Protein AF-A0A933RBA5-F1 (afdb_monomer_lite)

pLDDT: mean 83.66, std 16.88, range [52.16, 97.94]

Sequence (37 aa):
MARTNPLAIGRDLAIDLGTANTLIYARGQGVGLNEPS

Foldseek 3Di:
DDPPDVPPPPQPWDWDDDQQWIWIAGVPPGIPDTDGD

Radius of gyration: 13.74 Å; chains: 1; bounding box: 22×18×41 Å

Secondary structure (DSSP, 8-state):
-----TT-----EEEEE-SSEEEEEETTTEEEEEEE-

Structure (mmCIF, N/CA/C/O backbone):
data_AF-A0A933RBA5-F1
#
_entry.id   AF-A0A933RBA5-F1
#
loop_
_atom_site.group_PDB
_atom_site.id
_atom_site.type_symbol
_atom_site.label_atom_id
_atom_site.label_alt_id
_atom_site.label_comp_id
_atom_site.label_asym_id
_atom_site.label_entity_id
_atom_site.label_seq_id
_atom_site.pdbx_PDB_ins_code
_atom_site.Cartn_x
_atom_site.Cartn_y
_atom_site.Cartn_z
_atom_site.occupancy
_atom_site.B_iso_or_equiv
_atom_site.auth_seq_id
_atom_site.auth_comp_id
_atom_site.auth_asym_id
_atom_site.auth_atom_id
_atom_site.pdbx_PDB_model_num
ATOM 1 N N . MET A 1 1 ? 17.263 -1.731 -31.544 1.00 53.47 1 MET A N 1
ATOM 2 C CA . MET A 1 1 ? 18.314 -1.898 -30.517 1.00 53.47 1 MET A CA 1
ATOM 3 C C . MET A 1 1 ? 17.662 -1.787 -29.142 1.00 53.47 1 MET A C 1
ATOM 5 O O . MET A 1 1 ? 17.653 -0.713 -28.561 1.00 53.47 1 MET A O 1
ATOM 9 N N . ALA A 1 2 ? 17.045 -2.862 -28.650 1.00 52.16 2 ALA A N 1
ATOM 10 C CA . ALA A 1 2 ? 16.548 -2.929 -27.278 1.00 52.16 2 ALA A CA 1
ATOM 11 C C . ALA A 1 2 ? 17.503 -3.846 -26.518 1.00 52.16 2 ALA A C 1
ATOM 13 O O . ALA A 1 2 ? 17.653 -5.017 -26.853 1.00 52.16 2 ALA A O 1
ATOM 14 N N . ARG A 1 3 ? 18.238 -3.272 -25.574 1.00 59.56 3 ARG A N 1
ATOM 15 C CA . ARG A 1 3 ? 19.165 -3.999 -24.711 1.00 59.56 3 ARG A CA 1
ATOM 16 C C . ARG A 1 3 ? 18.303 -4.744 -23.696 1.00 59.56 3 ARG A C 1
ATOM 18 O O . ARG A 1 3 ? 17.820 -4.135 -22.748 1.00 59.56 3 ARG A O 1
ATOM 25 N N . THR A 1 4 ? 18.059 -6.031 -23.925 1.00 61.31 4 THR A N 1
ATOM 26 C CA . THR A 1 4 ? 17.511 -6.931 -22.909 1.00 61.31 4 THR A CA 1
ATOM 27 C C . THR A 1 4 ? 18.537 -6.992 -21.787 1.00 61.31 4 THR A C 1
ATOM 29 O O . THR A 1 4 ? 19.585 -7.615 -21.923 1.00 61.31 4 THR A O 1
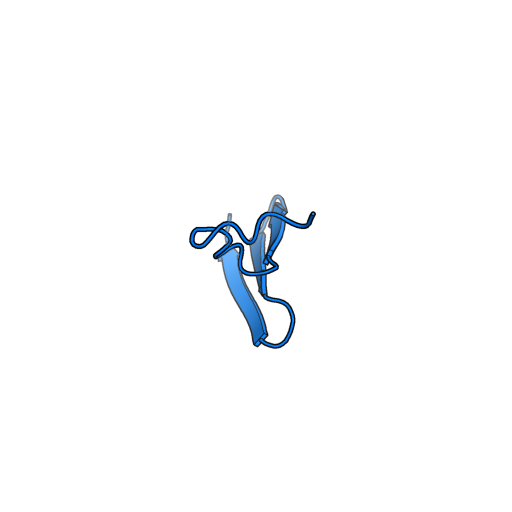ATOM 32 N N . ASN A 1 5 ? 18.284 -6.256 -20.708 1.00 64.25 5 ASN A N 1
ATOM 33 C CA . ASN A 1 5 ? 19.067 -6.361 -19.491 1.00 64.25 5 ASN A CA 1
ATOM 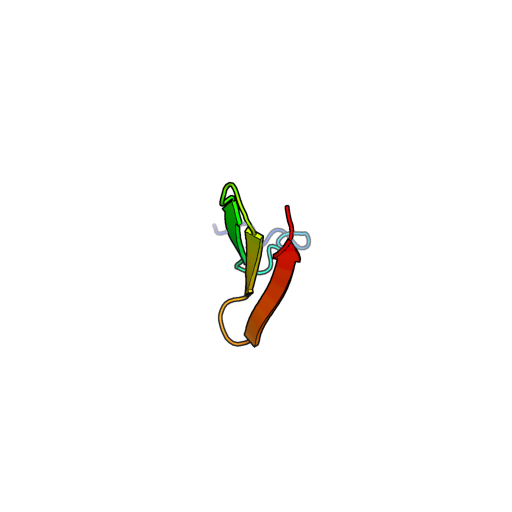34 C C . ASN A 1 5 ? 18.681 -7.692 -18.819 1.00 64.25 5 ASN A C 1
ATOM 36 O O . ASN A 1 5 ? 17.543 -7.800 -18.359 1.00 64.25 5 ASN A O 1
ATOM 40 N N . PRO A 1 6 ? 19.571 -8.699 -18.739 1.00 58.41 6 PRO A N 1
ATOM 41 C CA . PRO A 1 6 ? 19.264 -9.981 -18.097 1.00 58.41 6 PRO A CA 1
ATOM 42 C C . PRO A 1 6 ? 18.990 -9.843 -16.588 1.00 58.41 6 PRO A C 1
ATOM 44 O O . PRO A 1 6 ? 18.555 -10.797 -15.954 1.00 58.41 6 PRO A O 1
ATOM 47 N N . LEU A 1 7 ? 19.217 -8.651 -16.021 1.00 59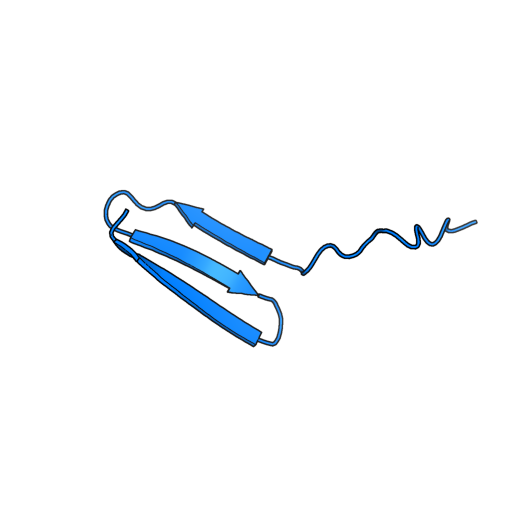.81 7 LEU A N 1
ATOM 48 C CA . LEU A 1 7 ? 18.947 -8.294 -14.629 1.00 59.81 7 LEU A CA 1
ATOM 49 C C . LEU A 1 7 ? 17.654 -7.493 -14.439 1.00 59.81 7 LEU A C 1
ATOM 51 O O . LEU A 1 7 ? 17.369 -7.074 -13.320 1.00 59.81 7 LEU A O 1
ATOM 55 N N . ALA A 1 8 ? 16.860 -7.260 -15.490 1.00 56.84 8 ALA A N 1
ATOM 56 C CA . ALA A 1 8 ? 15.541 -6.641 -15.357 1.00 56.84 8 ALA A CA 1
ATOM 57 C C . ALA A 1 8 ? 14.524 -7.636 -14.763 1.00 56.84 8 ALA A C 1
ATOM 59 O O . ALA A 1 8 ? 13.473 -7.900 -15.335 1.00 56.84 8 ALA A O 1
ATOM 60 N N . ILE A 1 9 ? 14.835 -8.186 -13.589 1.00 56.50 9 ILE A N 1
ATOM 61 C CA . ILE A 1 9 ? 13.877 -8.839 -12.695 1.00 56.50 9 ILE A CA 1
ATOM 62 C C . ILE A 1 9 ? 13.262 -7.728 -11.834 1.00 56.50 9 ILE A C 1
ATOM 64 O O . ILE A 1 9 ? 13.343 -7.725 -10.610 1.00 56.50 9 ILE A O 1
ATOM 68 N N . GLY A 1 10 ? 12.690 -6.715 -12.481 1.00 61.00 10 GLY A N 1
ATOM 69 C CA . GLY A 1 10 ? 11.741 -5.849 -11.804 1.00 61.00 10 GLY A CA 1
ATOM 70 C C . GLY A 1 10 ? 10.428 -6.608 -11.797 1.00 61.00 10 GLY A C 1
ATOM 71 O O . GLY A 1 10 ? 9.773 -6.675 -12.831 1.00 61.00 10 GLY A O 1
ATOM 72 N N . ARG A 1 11 ? 10.052 -7.243 -10.680 1.00 70.06 11 ARG A N 1
ATOM 73 C CA . ARG A 1 11 ? 8.637 -7.602 -10.516 1.00 70.06 11 ARG A CA 1
ATOM 74 C C . ARG A 1 11 ? 7.878 -6.278 -10.561 1.00 70.06 11 ARG A C 1
ATOM 76 O O . ARG A 1 11 ? 8.261 -5.350 -9.854 1.00 70.06 11 ARG A O 1
ATOM 83 N N . ASP A 1 12 ? 6.863 -6.177 -11.411 1.00 86.69 12 ASP A N 1
ATOM 84 C CA . ASP A 1 12 ? 5.978 -5.014 -11.445 1.00 86.69 12 ASP A CA 1
ATOM 85 C C . ASP A 1 12 ? 5.271 -4.912 -10.087 1.00 86.69 12 ASP A C 1
ATOM 87 O O . ASP A 1 12 ? 4.281 -5.609 -9.836 1.00 86.69 12 ASP A O 1
ATOM 91 N N . LEU A 1 13 ? 5.825 -4.083 -9.201 1.00 92.56 13 LEU A N 1
ATOM 92 C CA . LEU A 1 13 ? 5.353 -3.873 -7.839 1.00 92.56 13 LEU A CA 1
ATOM 93 C C . LEU A 1 13 ? 4.771 -2.468 -7.690 1.00 92.56 13 LEU A C 1
ATOM 95 O O . LEU A 1 13 ? 5.351 -1.491 -8.163 1.00 92.56 13 LEU A O 1
ATOM 99 N N . ALA A 1 14 ? 3.649 -2.378 -6.982 1.00 94.38 14 ALA A N 1
ATOM 100 C CA . ALA A 1 14 ? 3.118 -1.133 -6.445 1.00 94.38 14 ALA A CA 1
ATOM 101 C C . ALA A 1 14 ? 3.193 -1.190 -4.915 1.00 94.38 14 ALA A C 1
ATOM 103 O O . ALA A 1 14 ? 2.864 -2.218 -4.319 1.00 94.38 14 ALA A O 1
ATOM 104 N N . ILE A 1 15 ? 3.648 -0.097 -4.303 1.00 95.75 15 ILE A N 1
ATOM 105 C CA . ILE A 1 15 ? 3.797 0.031 -2.852 1.00 95.75 15 ILE A CA 1
ATOM 106 C C . ILE A 1 15 ? 2.915 1.188 -2.396 1.00 95.75 15 ILE A C 1
ATOM 108 O O . ILE A 1 15 ? 3.035 2.293 -2.929 1.00 95.75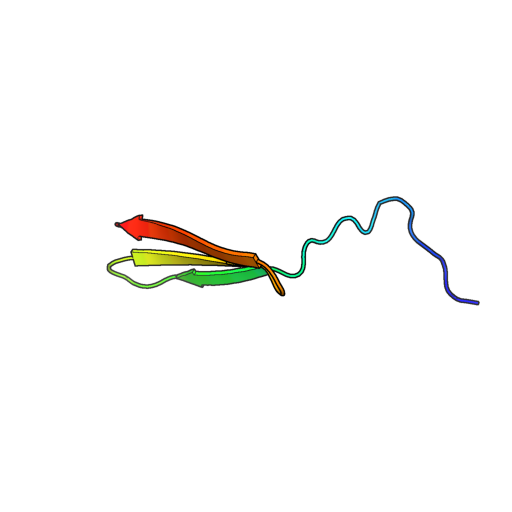 15 ILE A O 1
ATOM 112 N N . ASP A 1 16 ? 2.055 0.918 -1.420 1.00 96.62 16 ASP A N 1
ATOM 113 C CA . ASP A 1 16 ? 1.258 1.925 -0.725 1.00 96.62 16 ASP A CA 1
ATOM 114 C C . ASP A 1 16 ? 1.749 2.038 0.721 1.00 96.62 16 ASP A C 1
ATOM 116 O O . ASP A 1 16 ? 1.844 1.036 1.436 1.00 96.62 16 ASP A O 1
ATOM 120 N N . LEU A 1 17 ? 2.115 3.255 1.119 1.00 96.94 17 LEU A N 1
ATOM 121 C CA . LEU A 1 17 ? 2.683 3.569 2.428 1.00 96.94 17 LEU A CA 1
ATOM 122 C C . LEU A 1 17 ? 1.692 4.430 3.206 1.00 96.94 17 LEU A C 1
ATOM 124 O O . LEU A 1 17 ? 1.817 5.656 3.280 1.00 96.94 17 LEU A O 1
ATOM 128 N N . GLY A 1 18 ? 0.692 3.766 3.776 1.00 95.38 18 GLY A N 1
ATOM 129 C CA . GLY A 1 18 ? -0.271 4.378 4.674 1.00 95.38 18 GLY A CA 1
ATOM 130 C C . GLY A 1 18 ? 0.290 4.547 6.087 1.00 95.38 18 GLY A C 1
ATOM 131 O O . GLY A 1 18 ? 1.218 3.863 6.519 1.00 95.38 18 GLY A O 1
ATOM 132 N N . THR A 1 19 ? -0.322 5.446 6.856 1.00 97.19 19 THR A N 1
ATOM 133 C CA . THR A 1 19 ? 0.030 5.651 8.271 1.00 97.19 19 THR A CA 1
ATOM 134 C C . THR A 1 19 ? -0.295 4.439 9.142 1.00 97.19 19 THR A C 1
ATOM 136 O O . THR A 1 19 ? 0.381 4.213 10.136 1.00 97.19 19 THR A O 1
ATOM 139 N N . ALA A 1 20 ? -1.330 3.679 8.779 1.00 96.38 20 ALA A N 1
ATOM 140 C CA . ALA A 1 20 ? -1.765 2.493 9.508 1.00 96.38 20 ALA A CA 1
ATOM 141 C C . ALA A 1 20 ? -1.208 1.196 8.919 1.00 96.38 20 ALA A C 1
ATOM 143 O O . ALA A 1 20 ? -0.942 0.262 9.667 1.00 96.38 20 ALA A O 1
ATOM 144 N N . ASN A 1 21 ? -1.060 1.127 7.594 1.00 97.31 21 ASN A N 1
ATOM 145 C CA . ASN A 1 21 ? -0.659 -0.091 6.910 1.00 97.31 21 ASN A CA 1
ATOM 146 C C . ASN A 1 21 ? 0.308 0.180 5.767 1.00 97.31 21 ASN A C 1
ATOM 148 O O . ASN A 1 21 ? 0.192 1.177 5.050 1.00 97.31 21 ASN A O 1
ATOM 152 N N . THR A 1 22 ? 1.193 -0.787 5.559 1.00 97.31 22 THR A N 1
ATOM 153 C CA . THR A 1 22 ? 2.003 -0.914 4.354 1.00 97.31 22 THR A CA 1
ATOM 154 C C . THR A 1 22 ? 1.430 -2.030 3.497 1.00 97.31 22 THR A C 1
ATOM 156 O O . THR A 1 22 ? 1.199 -3.139 3.985 1.00 97.31 22 THR A O 1
ATOM 159 N N . LEU A 1 23 ? 1.194 -1.744 2.216 1.00 97.94 23 LEU A N 1
ATOM 160 C CA . LEU A 1 23 ? 0.699 -2.726 1.256 1.00 97.94 23 LEU A CA 1
ATOM 161 C C . LEU A 1 23 ? 1.672 -2.884 0.091 1.00 97.94 23 LEU A C 1
ATOM 163 O O . LEU A 1 23 ? 2.213 -1.908 -0.433 1.00 97.94 23 LEU A O 1
ATOM 167 N N . ILE A 1 24 ? 1.844 -4.129 -0.358 1.00 96.56 24 ILE A N 1
ATOM 168 C CA . ILE A 1 24 ? 2.594 -4.452 -1.576 1.00 96.56 24 ILE A CA 1
ATOM 169 C C . ILE A 1 24 ? 1.701 -5.255 -2.513 1.00 96.56 24 ILE A C 1
ATOM 171 O O . ILE A 1 24 ? 1.214 -6.336 -2.169 1.00 96.56 24 ILE A O 1
ATOM 175 N N . TYR A 1 25 ? 1.537 -4.742 -3.728 1.00 96.12 25 TYR A N 1
ATOM 176 C CA . TYR A 1 25 ? 0.835 -5.405 -4.819 1.00 96.12 25 TYR A CA 1
ATOM 177 C C . TYR A 1 25 ? 1.818 -5.820 -5.912 1.00 96.12 25 TYR A C 1
ATOM 179 O O . TYR A 1 25 ? 2.674 -5.032 -6.312 1.00 96.12 25 TYR A O 1
ATOM 187 N N . ALA A 1 26 ? 1.649 -7.030 -6.439 1.00 94.44 26 ALA A N 1
ATOM 188 C CA . ALA A 1 26 ? 2.367 -7.522 -7.607 1.00 94.44 26 ALA A CA 1
ATOM 189 C C . ALA A 1 26 ? 1.401 -7.716 -8.783 1.00 94.44 26 ALA A C 1
ATOM 191 O O . ALA A 1 26 ? 0.384 -8.416 -8.667 1.00 94.44 26 ALA A O 1
ATOM 192 N N . ARG A 1 27 ? 1.722 -7.115 -9.940 1.00 90.81 27 ARG A N 1
ATOM 193 C CA . ARG A 1 27 ? 0.902 -7.234 -11.158 1.00 90.81 27 ARG A CA 1
ATOM 194 C C . ARG A 1 27 ? 0.696 -8.708 -11.509 1.00 90.81 27 ARG A C 1
ATOM 196 O O . ARG A 1 27 ? 1.651 -9.456 -11.682 1.00 90.81 27 ARG A O 1
ATOM 203 N N . GLY A 1 28 ? -0.568 -9.113 -11.626 1.00 91.75 28 GLY A N 1
ATOM 204 C CA . GLY A 1 28 ? -0.953 -10.490 -11.952 1.00 91.75 28 GLY A CA 1
ATOM 205 C C . GLY A 1 28 ? -0.902 -11.478 -10.781 1.00 91.75 28 GLY A C 1
ATOM 206 O O . GLY A 1 28 ? -1.302 -12.622 -10.964 1.00 91.75 28 GLY A O 1
ATOM 207 N N . GLN A 1 29 ? -0.458 -11.058 -9.591 1.00 92.62 29 GLN A N 1
ATOM 208 C CA . GLN A 1 29 ? -0.452 -11.891 -8.379 1.00 92.62 29 GLN A CA 1
ATOM 209 C C . GLN A 1 29 ? -1.354 -11.345 -7.264 1.00 92.62 29 GLN A C 1
ATOM 211 O O . GLN A 1 29 ? -1.745 -12.105 -6.385 1.00 92.62 29 GLN A O 1
ATOM 216 N N . GLY A 1 30 ? -1.728 -10.064 -7.306 1.00 94.56 30 GLY A N 1
ATOM 217 C CA . GLY A 1 30 ? -2.563 -9.466 -6.265 1.00 94.56 30 GLY A CA 1
ATOM 218 C C . GLY A 1 30 ? -1.748 -8.843 -5.132 1.00 94.56 30 GLY A C 1
ATOM 219 O O . GLY A 1 30 ? -0.563 -8.544 -5.290 1.00 94.56 30 GLY A O 1
ATOM 220 N N . VAL A 1 31 ? -2.404 -8.612 -3.993 1.00 96.44 31 VAL A N 1
ATOM 221 C CA . VAL A 1 31 ? -1.760 -8.097 -2.774 1.00 96.44 31 VAL A CA 1
ATOM 222 C C . VAL A 1 31 ? -0.967 -9.226 -2.122 1.00 96.44 31 VAL A C 1
ATOM 224 O O . VAL A 1 31 ? -1.537 -10.252 -1.760 1.00 96.44 31 VAL 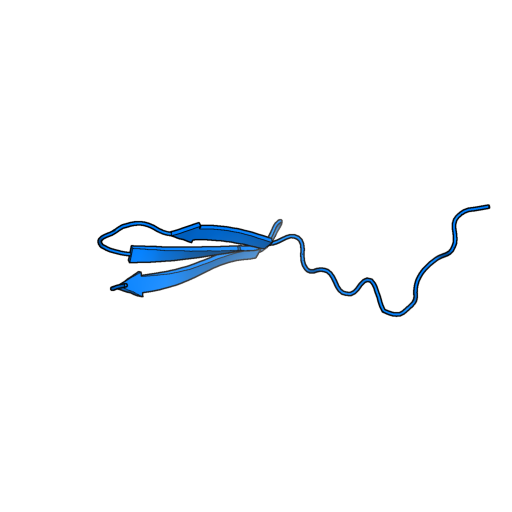A O 1
ATOM 227 N N . GLY A 1 32 ? 0.345 -9.038 -1.996 1.00 94.25 32 GLY A N 1
ATOM 228 C CA . GLY A 1 32 ? 1.257 -10.000 -1.372 1.00 94.25 32 GLY A CA 1
ATOM 229 C C . GLY A 1 32 ? 1.653 -9.642 0.060 1.00 94.25 32 GLY A C 1
ATOM 230 O O . GLY A 1 32 ? 2.104 -10.518 0.791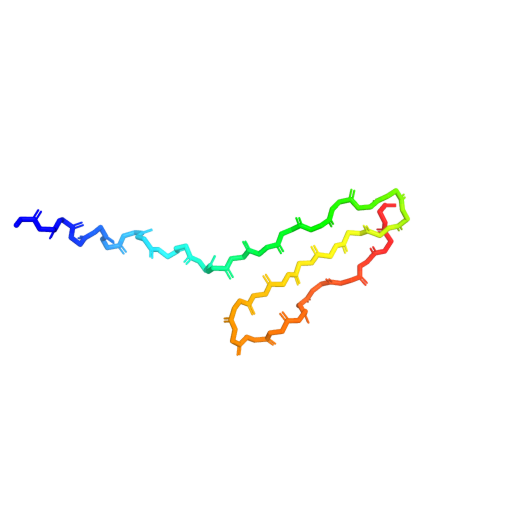 1.00 94.25 32 GLY A O 1
ATOM 231 N N . LEU A 1 33 ? 1.487 -8.379 0.463 1.00 96.25 33 LEU A N 1
ATOM 232 C CA . LEU A 1 33 ? 1.735 -7.905 1.826 1.00 96.25 33 LEU A CA 1
ATOM 233 C C . LEU A 1 33 ? 0.664 -6.882 2.208 1.00 96.25 33 LEU A C 1
ATOM 235 O O . LEU A 1 33 ? 0.344 -6.003 1.406 1.00 96.25 33 LEU A O 1
ATOM 239 N N . ASN A 1 34 ? 0.131 -7.017 3.419 1.00 97.00 34 ASN A N 1
ATOM 240 C CA . ASN A 1 34 ? -0.761 -6.058 4.064 1.00 97.00 34 ASN A CA 1
ATOM 241 C C . ASN A 1 34 ? -0.523 -6.134 5.576 1.00 97.00 34 ASN A C 1
ATOM 243 O O . ASN A 1 34 ? -1.173 -6.917 6.267 1.00 97.00 34 ASN A O 1
ATOM 247 N N . GLU A 1 35 ? 0.454 -5.371 6.053 1.00 97.44 35 GLU A N 1
ATOM 248 C CA . GLU A 1 35 ? 0.882 -5.378 7.454 1.00 97.44 35 GLU A CA 1
ATOM 249 C C . GLU A 1 35 ? 0.635 -4.005 8.085 1.00 97.44 35 GLU A C 1
ATOM 251 O O . GLU A 1 35 ? 0.604 -2.998 7.366 1.00 97.44 35 GLU A O 1
ATOM 256 N N . PRO A 1 36 ? 0.436 -3.921 9.410 1.00 95.25 36 PRO A N 1
ATOM 257 C CA . PRO A 1 36 ? 0.543 -2.658 10.126 1.00 95.25 36 PRO A CA 1
ATOM 258 C C . PRO A 1 36 ? 1.905 -2.002 9.871 1.00 95.25 36 PRO A C 1
ATOM 260 O O . PRO A 1 36 ? 2.921 -2.699 9.821 1.00 95.25 36 PRO A O 1
ATOM 263 N N . SER A 1 37 ? 1.905 -0.682 9.679 1.00 64.19 37 SER A N 1
ATOM 264 C CA . SER A 1 37 ? 3.133 0.114 9.528 1.00 64.19 37 SER A CA 1
ATOM 265 C C . SER A 1 37 ? 3.896 0.239 10.845 1.00 64.19 37 SER A C 1
ATOM 267 O O . SER A 1 37 ? 3.236 0.450 11.889 1.00 64.19 37 SER A O 1
#